Protein AF-S4P254-F1 (afdb_monomer)

Mean predicted aligned error: 5.11 Å

Organism: NCBI:txid116150

Radius of gyration: 13.99 Å; Cα contacts (8 Å, |Δi|>4): 183; chains: 1; bounding box: 32×27×38 Å

Secondary structure (DSSP, 8-state):
-EEEE-TTTHHHHHHHHHHH-TTS-GGGEEEE-SGGGHHHHH-TT--EEEEEHHHHHHTHHHHHHT--SEEEETTGGG---TTSHHHHHHHHHHTT-SEEEE--S----SSGGGG--

Solvent-accessible surface area (backbone atoms only — not comparable to full-atom values): 6655 Å² total; per-residue (Å²): 59,37,38,35,27,54,79,82,47,49,63,57,52,54,51,48,46,53,70,77,37,71,90,51,57,72,87,24,52,44,70,52,83,52,80,80,39,48,63,57,66,67,35,84,73,44,53,36,39,37,33,23,57,77,52,41,48,78,40,36,68,64,57,44,74,64,57,39,55,33,38,38,32,44,55,42,71,74,49,72,40,63,84,39,64,47,39,46,37,50,53,64,42,48,74,64,24,82,39,77,44,79,37,56,97,63,85,80,62,100,47,79,69,60,81,78,85

Foldseek 3Di:
DEEEEAPVCQVVVLVCCVVVPVVQPSQLAAEDDDPVCLVSLQDPSNQYYYYYLVVLLVCLVSLQVSQEQEYEYAQLLVCQDCPDSSNVSVVSSVVSYVYYHYHHPDPDDPDPVSNVD

Structure (mmCIF, N/CA/C/O backbone):
data_AF-S4P254-F1
#
_entry.id   AF-S4P254-F1
#
loop_
_atom_site.group_PDB
_atom_site.id
_atom_site.type_symbol
_atom_site.label_atom_id
_atom_site.label_alt_id
_atom_site.label_comp_id
_atom_site.label_asym_id
_atom_site.label_entity_id
_atom_site.label_seq_id
_atom_site.pdbx_PDB_ins_code
_atom_site.Cartn_x
_atom_site.Cartn_y
_atom_site.Cartn_z
_atom_site.occupancy
_atom_site.B_iso_or_equiv
_atom_site.auth_seq_id
_atom_site.auth_comp_id
_atom_site.auth_asym_id
_atom_site.auth_atom_id
_atom_site.pdbx_PDB_model_num
ATOM 1 N N . MET A 1 1 ? -7.175 0.400 4.273 1.00 96.88 1 MET A N 1
ATOM 2 C CA . MET A 1 1 ? -6.537 0.402 2.943 1.00 96.88 1 MET A CA 1
ATOM 3 C C . MET A 1 1 ? -5.109 0.898 3.083 1.00 96.88 1 MET A C 1
ATOM 5 O O . MET A 1 1 ? -4.889 1.840 3.837 1.00 96.88 1 MET A O 1
ATOM 9 N N . LEU A 1 2 ? -4.163 0.259 2.398 1.00 98.25 2 LEU A N 1
ATOM 10 C CA . LEU A 1 2 ? -2.767 0.689 2.321 1.00 98.25 2 LEU A CA 1
ATOM 11 C C . LEU A 1 2 ? -2.459 1.130 0.889 1.00 98.25 2 LEU A C 1
ATOM 13 O O . LEU A 1 2 ? -2.748 0.388 -0.044 1.00 98.25 2 LEU A O 1
ATOM 17 N N . ILE A 1 3 ? -1.883 2.318 0.733 1.00 98.12 3 ILE A N 1
ATOM 18 C CA . ILE A 1 3 ? -1.435 2.875 -0.543 1.00 98.12 3 ILE A CA 1
ATOM 19 C C . ILE A 1 3 ? 0.079 3.047 -0.468 1.00 98.12 3 ILE A C 1
ATOM 21 O O . ILE A 1 3 ? 0.592 3.762 0.395 1.00 98.12 3 ILE A O 1
ATOM 25 N N . VAL A 1 4 ? 0.787 2.386 -1.373 1.00 97.19 4 VAL A N 1
ATOM 26 C CA . VAL A 1 4 ? 2.240 2.450 -1.511 1.00 97.19 4 VAL A CA 1
ATOM 27 C C . VAL A 1 4 ? 2.540 3.221 -2.779 1.00 97.19 4 VAL A C 1
ATOM 29 O O . VAL A 1 4 ? 2.059 2.854 -3.842 1.00 97.19 4 VAL A O 1
ATOM 32 N N . THR A 1 5 ? 3.305 4.299 -2.666 1.00 95.56 5 THR A N 1
ATOM 33 C CA . THR A 1 5 ? 3.541 5.226 -3.777 1.00 95.56 5 THR A CA 1
ATOM 34 C C . THR A 1 5 ? 4.972 5.767 -3.767 1.00 95.56 5 THR A C 1
ATOM 36 O O . THR A 1 5 ? 5.740 5.554 -2.823 1.00 95.56 5 THR A O 1
ATOM 39 N N . THR A 1 6 ? 5.382 6.490 -4.807 1.00 93.06 6 THR A N 1
ATOM 40 C CA . THR A 1 6 ? 6.627 7.270 -4.768 1.00 93.06 6 THR A CA 1
ATOM 41 C C . THR A 1 6 ? 6.537 8.386 -3.718 1.00 93.06 6 THR A C 1
ATOM 43 O O . THR A 1 6 ? 5.456 8.861 -3.362 1.00 93.06 6 THR A O 1
ATOM 46 N N . SER A 1 7 ? 7.683 8.818 -3.182 1.00 91.94 7 SER A N 1
ATOM 47 C CA . SER A 1 7 ? 7.716 9.829 -2.114 1.00 91.94 7 SER A CA 1
ATOM 48 C C . SER A 1 7 ? 7.079 11.164 -2.515 1.00 91.94 7 SER A C 1
ATOM 50 O O . SER A 1 7 ? 6.518 11.824 -1.639 1.00 91.94 7 SER A O 1
ATOM 52 N N . SER A 1 8 ? 7.159 11.533 -3.799 1.00 92.00 8 SER A N 1
ATOM 53 C CA . SER A 1 8 ? 6.594 12.757 -4.383 1.00 92.00 8 SER A CA 1
ATOM 54 C C . SER A 1 8 ? 5.073 12.712 -4.528 1.00 92.00 8 SER A C 1
ATOM 56 O O . SER A 1 8 ? 4.427 13.746 -4.428 1.00 92.00 8 SER A O 1
ATOM 58 N N . MET A 1 9 ? 4.487 11.526 -4.701 1.00 93.88 9 MET A N 1
ATOM 59 C CA . MET A 1 9 ? 3.052 11.370 -4.968 1.00 93.88 9 MET A CA 1
ATOM 60 C C . MET A 1 9 ? 2.190 11.224 -3.706 1.00 93.88 9 MET A C 1
ATOM 62 O O . MET A 1 9 ? 0.964 11.178 -3.790 1.00 93.88 9 MET A O 1
ATOM 66 N N . ARG A 1 10 ? 2.799 11.171 -2.513 1.00 94.56 10 ARG A N 1
ATOM 67 C CA . ARG A 1 10 ? 2.072 10.983 -1.242 1.00 94.56 10 ARG A CA 1
ATOM 68 C C . ARG A 1 10 ? 1.039 12.079 -0.976 1.00 94.56 10 ARG A C 1
ATOM 70 O O . ARG A 1 10 ? -0.075 11.769 -0.565 1.00 94.56 10 ARG A O 1
ATOM 77 N N . GLU A 1 11 ? 1.401 13.337 -1.218 1.00 93.56 11 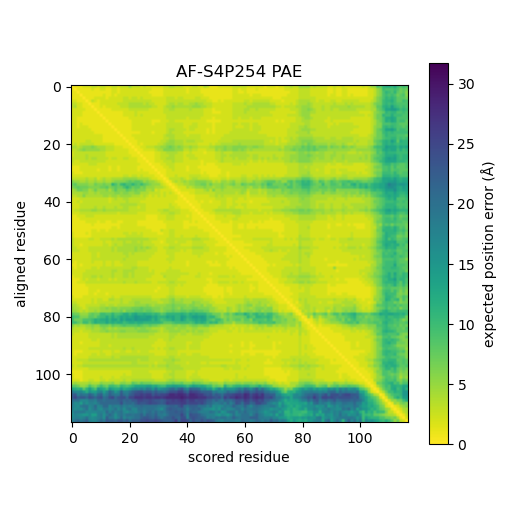GLU A N 1
ATOM 78 C CA . GLU A 1 11 ? 0.504 14.482 -1.008 1.00 93.56 11 GLU A CA 1
ATOM 79 C C . GLU A 1 11 ? -0.651 14.479 -2.009 1.00 93.56 11 GLU A C 1
ATOM 81 O O . GLU A 1 11 ? -1.801 14.704 -1.634 1.00 93.56 11 GLU A O 1
ATOM 86 N N . THR A 1 12 ? -0.374 14.129 -3.267 1.00 96.06 12 THR A N 1
ATOM 87 C CA . THR A 1 12 ? -1.407 13.975 -4.293 1.00 96.06 12 THR A CA 1
ATOM 88 C C . THR A 1 12 ? -2.401 12.883 -3.918 1.00 96.06 12 THR A C 1
ATOM 90 O O . THR A 1 12 ? -3.606 13.125 -3.958 1.00 96.06 12 THR A O 1
ATOM 93 N N . TRP A 1 13 ? -1.921 11.710 -3.487 1.00 96.31 13 TRP A N 1
ATOM 94 C CA . TRP A 1 13 ? -2.783 10.633 -2.995 1.00 96.31 13 TRP A CA 1
ATOM 95 C C . TRP A 1 13 ? -3.621 11.083 -1.799 1.00 96.31 13 TRP A C 1
ATOM 97 O O . TRP A 1 13 ? -4.823 10.832 -1.762 1.00 96.31 13 TRP A O 1
ATOM 107 N N . GLN A 1 14 ? -3.023 11.792 -0.842 1.00 95.44 14 GLN A N 1
ATOM 108 C CA . GLN A 1 14 ? -3.749 12.293 0.322 1.00 95.44 14 GLN A CA 1
ATOM 109 C C . GLN A 1 14 ? -4.856 13.278 -0.074 1.00 95.44 14 GLN A C 1
ATOM 111 O O . GLN A 1 14 ? -5.976 13.166 0.425 1.00 95.44 14 GLN A O 1
ATOM 116 N N . SER A 1 15 ? -4.560 14.207 -0.986 1.00 95.94 15 SER A N 1
ATOM 117 C CA . SER A 1 15 ? -5.535 15.159 -1.522 1.00 95.94 15 SER A CA 1
ATOM 118 C C . SER A 1 15 ? -6.676 14.440 -2.247 1.00 95.94 15 SER A C 1
ATOM 120 O O . SER A 1 15 ? -7.845 14.648 -1.926 1.00 95.94 15 SER A O 1
ATOM 122 N N . LYS A 1 16 ? -6.350 13.497 -3.140 1.00 96.44 16 LYS A N 1
ATOM 123 C CA . LYS A 1 16 ? -7.347 12.749 -3.913 1.00 96.44 16 LYS A CA 1
ATOM 124 C C . LYS A 1 16 ? -8.212 11.826 -3.071 1.00 96.44 16 LYS A C 1
ATOM 126 O O . LYS A 1 16 ? -9.398 11.715 -3.349 1.00 96.44 16 LYS A O 1
ATOM 131 N N . ILE A 1 17 ? -7.680 11.217 -2.014 1.00 96.19 17 ILE A N 1
ATOM 132 C CA . ILE A 1 17 ? -8.504 10.443 -1.077 1.00 96.19 17 ILE A CA 1
ATOM 133 C C . ILE A 1 17 ? -9.511 11.348 -0.362 1.00 96.19 17 ILE A C 1
ATOM 135 O O . ILE A 1 17 ? -10.668 10.965 -0.229 1.00 96.19 17 ILE A O 1
ATOM 139 N N . ARG A 1 18 ? -9.109 12.554 0.053 1.00 94.06 18 ARG A N 1
ATOM 140 C CA . ARG A 1 18 ? -10.023 13.512 0.698 1.00 94.06 18 ARG A CA 1
ATOM 141 C C . ARG A 1 18 ? -11.096 14.033 -0.257 1.00 94.06 18 ARG A C 1
ATOM 143 O O . ARG A 1 18 ? -12.233 14.212 0.157 1.00 94.06 18 ARG A O 1
ATOM 150 N N . GLU A 1 19 ? -10.730 14.265 -1.514 1.00 96.00 19 GLU A N 1
ATOM 151 C CA . GLU A 1 19 ? -11.640 14.731 -2.566 1.00 96.00 19 GLU A CA 1
ATOM 152 C C . GLU A 1 19 ? -12.641 13.643 -2.983 1.00 96.00 19 GLU A C 1
ATOM 154 O O . GLU A 1 19 ? -13.841 13.892 -3.051 1.00 96.00 19 GLU A O 1
ATOM 159 N N . LEU A 1 20 ? -12.153 12.429 -3.254 1.00 96.00 20 LEU A N 1
ATOM 160 C CA . LEU A 1 20 ? -12.937 11.364 -3.885 1.00 96.00 20 LEU A CA 1
ATOM 161 C C . LEU A 1 20 ? -13.653 10.451 -2.882 1.00 96.00 20 LEU A C 1
ATOM 163 O O . LEU A 1 20 ? -14.610 9.777 -3.256 1.00 96.00 20 LEU A O 1
ATOM 167 N N . LEU A 1 21 ? -13.206 10.404 -1.622 1.00 94.62 21 LEU A N 1
ATOM 168 C CA . LEU A 1 21 ? -13.793 9.573 -0.565 1.00 94.62 21 LEU A CA 1
ATOM 169 C C . LEU A 1 21 ? -14.222 10.430 0.641 1.00 94.62 21 LEU A C 1
ATOM 171 O O . LEU A 1 21 ? -13.698 10.247 1.742 1.00 94.62 21 LEU A O 1
ATOM 175 N N . PRO A 1 22 ? -15.211 11.331 0.482 1.00 93.00 22 PRO A N 1
ATOM 176 C CA . PRO A 1 22 ? -15.653 12.230 1.554 1.00 93.00 22 PRO A CA 1
ATOM 177 C C . PRO A 1 22 ? -16.279 11.500 2.755 1.00 93.00 22 PRO A C 1
ATOM 179 O O . PRO A 1 22 ? -16.411 12.075 3.831 1.00 93.00 22 PRO A O 1
ATOM 182 N N . SER A 1 23 ? -16.650 10.225 2.599 1.00 95.00 23 SER A N 1
ATOM 183 C CA . SER A 1 23 ? -17.131 9.371 3.690 1.00 95.00 23 SER A CA 1
ATOM 184 C C . SER A 1 23 ? -16.036 8.959 4.681 1.00 95.00 23 SER A C 1
ATOM 186 O O . SER A 1 23 ? -16.352 8.459 5.760 1.00 95.00 23 SER A O 1
ATOM 188 N N . ILE A 1 24 ? -14.758 9.158 4.339 1.00 94.75 24 ILE A N 1
ATOM 189 C CA . ILE A 1 24 ? -13.616 8.892 5.215 1.00 94.75 24 ILE A CA 1
ATOM 190 C C . ILE A 1 24 ? -13.191 10.216 5.865 1.00 94.75 24 ILE A C 1
ATOM 192 O O . ILE A 1 24 ? -12.706 11.107 5.166 1.00 94.75 24 ILE A O 1
ATOM 196 N N . PRO A 1 25 ? -13.305 10.362 7.198 1.00 94.69 25 PRO A N 1
ATOM 197 C CA . PRO A 1 25 ? -12.822 11.550 7.890 1.00 94.69 25 PRO A CA 1
ATOM 198 C C . PRO A 1 25 ? -11.337 11.802 7.618 1.00 94.69 25 PRO A C 1
ATOM 200 O O . PRO A 1 25 ? -10.520 10.884 7.700 1.00 94.69 25 PRO A O 1
ATOM 203 N N . SER A 1 26 ? -10.954 13.059 7.384 1.00 92.44 26 SER A N 1
ATOM 204 C CA . SER A 1 26 ? -9.560 13.438 7.095 1.00 92.44 26 SER A CA 1
ATOM 205 C C . SER A 1 26 ? -8.556 12.989 8.163 1.00 92.44 26 SER A C 1
ATOM 207 O O . SER A 1 26 ? -7.394 12.759 7.833 1.00 92.44 26 SER A O 1
ATOM 209 N N . MET A 1 27 ? -8.994 12.847 9.421 1.00 93.12 27 MET A N 1
ATOM 210 C CA . MET A 1 27 ? -8.175 12.346 10.535 1.00 93.12 27 MET A CA 1
ATOM 211 C C . MET A 1 27 ? -7.866 10.840 10.436 1.00 93.12 27 MET A C 1
ATOM 213 O O . MET A 1 27 ? -6.872 10.378 10.988 1.00 93.12 27 MET A O 1
ATOM 217 N N . ASN A 1 28 ? -8.667 10.083 9.679 1.00 96.06 28 ASN A N 1
ATOM 218 C CA . ASN A 1 28 ? -8.498 8.643 9.470 1.00 96.06 28 ASN A CA 1
ATOM 219 C C . ASN A 1 28 ? -7.570 8.322 8.284 1.00 96.06 28 ASN A C 1
ATOM 221 O O . ASN A 1 28 ? -7.374 7.143 7.963 1.00 96.06 28 ASN A O 1
ATOM 225 N N . VAL A 1 29 ? -7.017 9.351 7.628 1.00 96.62 29 VAL A N 1
ATOM 226 C CA . VAL A 1 29 ? -6.068 9.250 6.513 1.00 96.62 29 VAL A CA 1
ATOM 227 C C . VAL A 1 29 ? -4.688 9.687 6.993 1.00 96.62 29 VAL A C 1
ATOM 229 O O . VAL A 1 29 ? -4.449 10.868 7.247 1.00 96.62 29 VAL A O 1
ATOM 232 N N . VAL A 1 30 ? -3.764 8.734 7.090 1.00 96.50 30 VAL A N 1
ATOM 233 C CA . VAL A 1 30 ? -2.425 8.947 7.652 1.00 96.50 30 VAL A CA 1
ATOM 234 C C . VAL A 1 30 ? -1.362 8.748 6.581 1.00 96.50 30 VAL A C 1
ATOM 236 O O . VAL A 1 30 ? -1.354 7.733 5.887 1.00 96.50 30 VAL A O 1
ATOM 239 N N . THR A 1 31 ? -0.418 9.683 6.494 1.00 96.25 31 THR A N 1
ATOM 240 C CA . THR A 1 31 ? 0.790 9.527 5.677 1.00 96.25 31 THR A CA 1
ATOM 241 C C . THR A 1 31 ? 1.950 9.126 6.583 1.00 96.25 31 THR A C 1
ATOM 243 O O . THR A 1 31 ? 2.387 9.914 7.416 1.00 96.25 31 THR A O 1
ATOM 246 N N . LEU A 1 32 ? 2.461 7.904 6.427 1.00 95.06 32 LEU A N 1
ATOM 247 C CA . LEU A 1 32 ? 3.593 7.403 7.205 1.00 95.06 32 LEU A CA 1
ATOM 248 C C . LEU A 1 32 ? 4.900 7.954 6.619 1.00 95.06 32 LEU A C 1
ATOM 250 O O . LEU A 1 32 ? 5.328 7.570 5.524 1.00 95.06 32 LEU A O 1
ATOM 254 N N . THR A 1 33 ? 5.532 8.873 7.348 1.00 90.38 33 THR A N 1
ATOM 255 C CA . THR A 1 33 ? 6.784 9.528 6.938 1.00 90.38 33 THR A CA 1
ATOM 256 C C . THR A 1 33 ? 7.928 9.254 7.903 1.00 90.38 33 THR A C 1
ATOM 258 O O . THR A 1 33 ? 9.061 9.047 7.468 1.00 90.38 33 THR A O 1
ATOM 261 N N . THR A 1 34 ? 7.627 9.206 9.199 1.00 86.94 34 THR A N 1
ATOM 262 C CA . THR A 1 34 ? 8.593 9.011 10.277 1.00 86.94 34 THR A CA 1
ATOM 263 C C . THR A 1 34 ? 8.071 8.002 11.290 1.00 86.94 34 THR A C 1
ATOM 265 O O . THR A 1 34 ? 6.878 7.709 11.353 1.00 86.94 34 THR A O 1
ATOM 268 N N . SER A 1 35 ? 8.953 7.520 12.164 1.00 81.62 35 SER A N 1
ATOM 269 C CA . SER A 1 35 ? 8.563 6.607 13.240 1.00 81.62 35 SER A CA 1
ATOM 270 C C . SER A 1 35 ? 7.571 7.226 14.234 1.00 81.62 35 SER A C 1
ATOM 272 O O . SER A 1 35 ? 6.865 6.479 14.910 1.00 81.62 35 SER A O 1
ATOM 274 N N . LYS A 1 36 ? 7.452 8.563 14.302 1.00 83.81 36 LYS A N 1
ATOM 275 C CA . LYS A 1 36 ? 6.447 9.247 15.137 1.00 83.81 36 LYS A CA 1
ATOM 276 C C . LYS A 1 36 ? 5.019 8.959 14.665 1.00 83.81 36 LYS A C 1
ATOM 278 O O . LYS A 1 36 ? 4.122 8.825 15.495 1.00 83.81 36 LYS A O 1
ATOM 283 N N . ASP A 1 37 ? 4.837 8.757 13.361 1.00 88.56 37 ASP A N 1
ATOM 284 C CA . ASP A 1 37 ? 3.531 8.487 12.751 1.00 88.56 37 ASP A CA 1
ATOM 285 C C . ASP A 1 37 ? 3.062 7.044 13.014 1.00 88.56 37 ASP A C 1
ATOM 287 O O . ASP A 1 37 ? 1.903 6.709 12.775 1.00 88.56 37 ASP A O 1
ATOM 291 N N . SER A 1 38 ? 3.930 6.179 13.558 1.00 89.19 38 SER A N 1
ATOM 292 C CA . SER A 1 38 ? 3.611 4.770 13.837 1.00 89.19 38 SER A CA 1
ATOM 293 C C . SER A 1 38 ? 2.406 4.605 14.758 1.00 89.19 38 SER A C 1
ATOM 295 O O . SER A 1 38 ? 1.610 3.686 14.576 1.00 89.19 38 SER A O 1
ATOM 297 N N . LYS A 1 39 ? 2.249 5.511 15.734 1.00 91.50 39 LYS A N 1
ATOM 298 C CA . LYS A 1 39 ? 1.100 5.502 16.651 1.00 91.50 39 LYS A CA 1
ATOM 299 C C . LYS A 1 39 ? -0.206 5.795 15.918 1.00 91.50 39 LYS A C 1
ATOM 301 O O . LYS A 1 39 ? -1.203 5.145 16.200 1.00 91.50 39 LYS A O 1
ATOM 306 N N . LEU A 1 40 ? -0.170 6.719 14.957 1.00 93.69 40 LEU A N 1
ATOM 307 C CA . LEU A 1 40 ? -1.323 7.046 14.122 1.00 93.69 40 LEU A CA 1
ATOM 308 C C . LEU A 1 40 ? -1.688 5.847 13.248 1.00 93.69 40 LEU A C 1
ATOM 310 O O . LEU A 1 40 ? -2.833 5.437 13.222 1.00 93.69 40 LEU A O 1
ATOM 314 N N . VAL A 1 41 ? -0.710 5.196 12.613 1.00 93.88 41 VAL A N 1
ATOM 315 C CA . VAL A 1 41 ? -0.956 3.989 11.801 1.00 93.88 41 VAL A CA 1
ATOM 316 C C . VAL A 1 41 ? -1.581 2.847 12.618 1.00 93.88 41 VAL A C 1
ATOM 318 O O . VAL A 1 41 ? -2.444 2.125 12.110 1.00 93.88 41 VAL A O 1
ATOM 321 N N . ALA A 1 42 ? -1.151 2.677 13.871 1.00 92.56 42 ALA A N 1
ATOM 322 C CA . ALA A 1 42 ? -1.662 1.646 14.772 1.00 92.56 42 ALA A CA 1
ATOM 323 C C . ALA A 1 42 ? -3.076 1.941 15.306 1.00 92.56 42 ALA A C 1
ATOM 325 O O . ALA A 1 42 ? -3.756 1.012 15.753 1.00 92.56 42 ALA A O 1
ATOM 326 N N . ASP A 1 43 ? -3.539 3.193 15.245 1.00 94.44 43 ASP A N 1
ATOM 327 C CA . ASP A 1 43 ? -4.873 3.575 15.702 1.00 94.44 43 ASP A CA 1
ATOM 328 C C . ASP A 1 43 ? -5.943 2.806 14.920 1.00 94.44 43 ASP A C 1
ATOM 330 O O . ASP A 1 43 ? -5.915 2.731 13.690 1.00 94.44 43 ASP A O 1
ATOM 334 N N . LYS A 1 44 ? -6.914 2.216 15.623 1.00 91.75 44 LYS A N 1
ATOM 335 C CA . LYS A 1 44 ? -8.025 1.478 15.009 1.00 91.75 44 LYS A CA 1
ATOM 336 C C . LYS A 1 44 ? -8.884 2.359 14.101 1.00 91.75 44 LYS A C 1
ATOM 338 O O . LYS A 1 44 ? -9.402 1.836 13.117 1.00 91.75 44 LYS A O 1
ATOM 343 N N . GLN A 1 45 ? -8.993 3.655 14.388 1.00 95.25 45 GLN A N 1
ATOM 344 C CA . GLN A 1 45 ? -9.747 4.616 13.585 1.00 95.25 45 GLN A CA 1
ATOM 345 C C . GLN A 1 45 ? -9.073 4.917 12.243 1.00 95.25 45 GLN A C 1
ATOM 347 O O . GLN A 1 45 ? -9.754 5.298 11.296 1.00 95.25 45 GLN A O 1
ATOM 352 N N . THR A 1 46 ? -7.764 4.688 12.099 1.00 96.56 46 THR A N 1
ATOM 353 C CA . TH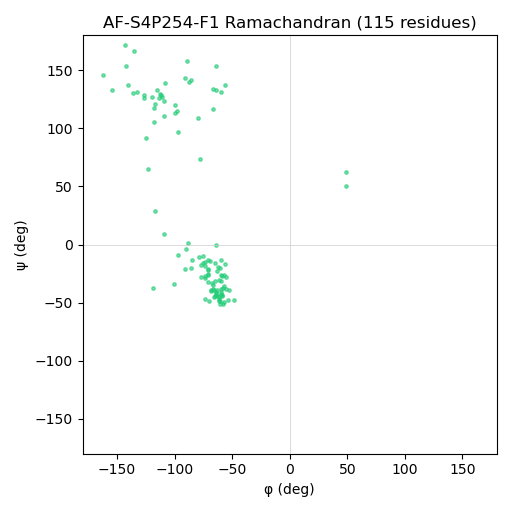R A 1 46 ? -7.084 4.883 10.815 1.00 96.56 46 THR A CA 1
ATOM 354 C C . THR A 1 46 ? -7.566 3.874 9.780 1.00 96.56 46 THR A C 1
ATOM 356 O O . THR A 1 46 ? -7.360 2.660 9.911 1.00 96.56 46 THR A O 1
ATOM 359 N N . GLN A 1 47 ? -8.182 4.408 8.726 1.00 96.56 47 GLN A N 1
ATOM 360 C CA . GLN A 1 47 ? -8.792 3.658 7.630 1.00 96.56 47 GLN A CA 1
ATOM 361 C C . GLN A 1 47 ? -7.888 3.618 6.397 1.00 96.56 47 GLN A C 1
ATOM 363 O O . GLN A 1 47 ? -7.867 2.603 5.693 1.00 96.56 47 GLN A O 1
ATOM 368 N N . VAL A 1 48 ? -7.124 4.684 6.138 1.00 97.81 48 VAL A N 1
ATOM 369 C CA . VAL A 1 48 ? -6.226 4.792 4.982 1.00 97.81 48 VAL A CA 1
ATOM 370 C C . VAL A 1 48 ? -4.823 5.148 5.450 1.00 97.81 48 VAL A C 1
ATOM 372 O O . VAL A 1 48 ? -4.633 6.107 6.192 1.00 97.81 48 VAL A O 1
ATOM 375 N N . VAL A 1 49 ? -3.841 4.377 4.991 1.00 97.94 49 VAL A N 1
ATOM 376 C CA . VAL A 1 49 ? -2.420 4.645 5.221 1.00 97.94 49 VAL A CA 1
ATOM 377 C C . VAL A 1 49 ? -1.739 4.835 3.875 1.00 97.94 49 VAL A C 1
ATOM 379 O O . VAL A 1 49 ? -1.864 3.980 3.001 1.00 97.94 49 VAL A O 1
ATOM 382 N N . ILE A 1 50 ? -1.024 5.944 3.719 1.00 97.75 50 ILE A N 1
ATOM 383 C CA . ILE A 1 50 ? -0.225 6.275 2.538 1.00 97.75 50 ILE A CA 1
ATOM 384 C C . ILE A 1 50 ? 1.245 6.217 2.943 1.00 97.75 50 ILE A C 1
ATOM 386 O O . ILE A 1 50 ? 1.658 6.844 3.919 1.00 97.75 50 ILE A O 1
ATOM 390 N N . VAL A 1 51 ? 2.054 5.462 2.213 1.00 96.94 51 VAL A N 1
ATOM 391 C CA . VAL A 1 51 ? 3.462 5.234 2.550 1.00 96.94 51 VAL A CA 1
ATOM 392 C C . VAL A 1 51 ? 4.310 5.191 1.284 1.00 96.94 51 VAL A C 1
ATOM 394 O O . VAL A 1 51 ? 3.816 4.868 0.206 1.00 96.94 51 VAL A O 1
ATOM 397 N N . SER A 1 52 ? 5.598 5.523 1.396 1.00 95.19 52 SER A N 1
ATOM 398 C CA . SER A 1 52 ? 6.520 5.323 0.279 1.00 95.19 52 SER A CA 1
ATOM 399 C C . SER A 1 52 ? 7.176 3.946 0.296 1.00 95.19 52 SER A C 1
ATOM 401 O O . SER A 1 52 ? 7.311 3.316 1.350 1.00 95.19 52 SER A O 1
ATOM 403 N N . TYR A 1 53 ? 7.657 3.492 -0.862 1.00 93.38 53 TYR A N 1
ATOM 404 C CA . TYR A 1 53 ? 8.409 2.236 -0.996 1.00 93.38 53 TYR A CA 1
ATOM 405 C C . TYR A 1 53 ? 9.534 2.095 0.044 1.00 93.38 53 TYR A C 1
ATOM 407 O O . TYR A 1 53 ? 9.626 1.083 0.740 1.00 93.38 53 TYR A O 1
ATOM 415 N N . LYS A 1 54 ? 10.351 3.144 0.223 1.00 89.94 54 LYS A N 1
ATOM 416 C CA . LYS A 1 54 ? 11.462 3.152 1.190 1.00 89.94 54 LYS A CA 1
ATOM 417 C C . LYS A 1 54 ? 10.979 2.960 2.630 1.00 89.94 54 LYS A C 1
ATOM 419 O O . LYS A 1 54 ? 11.575 2.193 3.382 1.00 89.94 54 LYS A O 1
ATOM 424 N N . ILE A 1 55 ? 9.917 3.667 3.020 1.00 92.19 55 ILE A N 1
ATOM 425 C CA . ILE A 1 55 ? 9.384 3.607 4.387 1.00 92.19 55 ILE A CA 1
ATOM 426 C C . ILE A 1 55 ? 8.712 2.258 4.659 1.00 92.19 55 ILE A C 1
ATOM 428 O O . ILE A 1 55 ? 8.805 1.755 5.780 1.00 92.19 55 ILE A O 1
ATOM 432 N N . THR A 1 56 ? 8.110 1.651 3.633 1.00 93.00 56 THR A N 1
ATOM 433 C CA . THR A 1 56 ? 7.448 0.344 3.732 1.00 93.00 56 THR A CA 1
ATOM 434 C C . THR A 1 56 ? 8.403 -0.731 4.229 1.00 93.00 56 THR A C 1
ATOM 436 O O . THR A 1 56 ? 8.090 -1.395 5.211 1.00 93.00 56 THR A O 1
ATOM 439 N N . SER A 1 57 ? 9.599 -0.837 3.638 1.00 90.62 57 SER A N 1
ATOM 440 C CA . SER A 1 57 ? 10.608 -1.817 4.067 1.00 90.62 57 SER A CA 1
ATOM 441 C C . SER A 1 57 ? 10.992 -1.660 5.542 1.00 90.62 57 SER A C 1
ATOM 443 O O . SER A 1 57 ? 11.187 -2.656 6.233 1.00 90.62 57 SER A O 1
ATOM 445 N N . MET A 1 58 ? 11.065 -0.419 6.037 1.00 92.19 58 MET A N 1
ATOM 446 C CA . MET A 1 58 ? 11.449 -0.121 7.424 1.00 92.19 58 MET A CA 1
ATOM 447 C C . MET A 1 58 ? 10.330 -0.388 8.439 1.00 92.19 58 MET A C 1
ATOM 449 O O . MET A 1 58 ? 10.622 -0.679 9.592 1.00 92.19 58 MET A O 1
ATOM 453 N N . HIS A 1 59 ? 9.062 -0.293 8.029 1.00 94.38 59 HIS A N 1
ATOM 454 C CA . HIS A 1 59 ? 7.896 -0.431 8.914 1.00 94.38 59 HIS A CA 1
ATOM 455 C C . HIS A 1 59 ? 7.025 -1.637 8.538 1.00 94.38 59 HIS A C 1
ATOM 457 O O . HIS A 1 59 ? 5.817 -1.638 8.773 1.00 94.38 59 HIS A O 1
ATOM 463 N N . THR A 1 60 ? 7.634 -2.672 7.954 1.00 94.62 60 THR A N 1
ATOM 464 C CA . 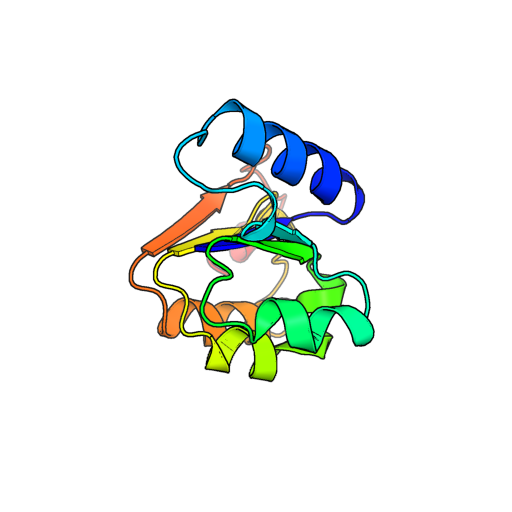THR A 1 60 ? 6.933 -3.862 7.449 1.00 94.62 60 THR A CA 1
ATOM 465 C C . THR A 1 60 ? 6.056 -4.505 8.525 1.00 94.62 60 THR A C 1
ATOM 467 O O . THR A 1 60 ? 4.880 -4.764 8.279 1.00 94.62 60 THR A O 1
ATOM 470 N N . ASP A 1 61 ? 6.583 -4.710 9.733 1.00 94.62 61 ASP A N 1
ATOM 471 C CA . ASP A 1 61 ? 5.841 -5.386 10.806 1.00 94.62 61 ASP A CA 1
ATOM 472 C C . ASP A 1 61 ? 4.663 -4.559 11.324 1.00 94.62 61 ASP A C 1
ATOM 474 O O . ASP A 1 61 ? 3.569 -5.094 11.521 1.00 94.62 61 ASP A O 1
ATOM 478 N N . LEU A 1 62 ? 4.846 -3.241 11.450 1.00 95.19 62 LEU A N 1
ATOM 479 C CA . LEU A 1 62 ? 3.766 -2.312 11.779 1.00 95.19 62 LEU A CA 1
ATOM 480 C C . LEU A 1 62 ? 2.647 -2.405 10.733 1.00 95.19 62 LEU A C 1
ATOM 482 O O . LEU A 1 62 ? 1.486 -2.618 11.082 1.00 95.19 62 LEU A O 1
ATOM 486 N N . LEU A 1 63 ? 2.998 -2.301 9.450 1.00 95.94 63 LEU A N 1
ATOM 487 C CA . LEU A 1 63 ? 2.030 -2.355 8.355 1.00 95.94 63 LEU A CA 1
ATOM 488 C C . LEU A 1 63 ? 1.311 -3.713 8.290 1.00 95.94 63 LEU A C 1
ATOM 490 O O . LEU A 1 63 ? 0.097 -3.749 8.095 1.00 95.94 63 LEU A O 1
ATOM 494 N N . LYS A 1 64 ? 2.011 -4.827 8.527 1.00 95.38 64 LYS A N 1
ATOM 495 C CA . LYS A 1 64 ? 1.397 -6.165 8.596 1.00 95.38 64 LYS A CA 1
ATOM 496 C C . LYS A 1 64 ? 0.422 -6.295 9.761 1.00 95.38 64 LYS A C 1
ATOM 498 O O . LYS A 1 64 ? -0.679 -6.812 9.588 1.00 95.38 64 LYS A O 1
ATOM 503 N N . SER A 1 65 ? 0.788 -5.798 10.944 1.00 94.56 65 SER A N 1
ATOM 504 C CA . SER A 1 65 ? -0.060 -5.903 12.142 1.00 94.56 65 SER A CA 1
ATOM 505 C C . SER A 1 65 ? -1.435 -5.245 11.970 1.00 94.56 65 SER A C 1
ATOM 507 O O . SER A 1 65 ? -2.415 -5.696 12.564 1.00 94.56 65 SER A O 1
ATOM 509 N N . LYS A 1 66 ? -1.527 -4.233 11.097 1.00 94.44 66 LYS A N 1
ATOM 510 C CA . LYS A 1 66 ? -2.758 -3.499 10.787 1.00 94.44 66 LYS A CA 1
ATOM 511 C C . LYS A 1 66 ? -3.748 -4.289 9.917 1.00 94.44 66 LYS A C 1
ATOM 513 O O . LYS A 1 66 ? -4.914 -3.906 9.865 1.00 94.44 66 LYS A O 1
ATOM 518 N N . LYS A 1 67 ? -3.320 -5.386 9.271 1.00 94.56 67 LYS A N 1
ATOM 519 C CA . LYS A 1 67 ? -4.162 -6.301 8.468 1.00 94.56 67 LYS A CA 1
ATOM 520 C C . LYS A 1 67 ? -5.064 -5.574 7.462 1.00 94.56 67 LYS A C 1
ATOM 522 O O . LYS A 1 67 ? -6.291 -5.619 7.535 1.00 94.56 67 LYS A O 1
ATOM 527 N N . PHE A 1 68 ? -4.455 -4.864 6.518 1.00 96.62 68 PHE A N 1
ATOM 528 C CA . PHE A 1 68 ? -5.203 -4.129 5.499 1.00 96.62 68 PHE A CA 1
ATOM 529 C C . PHE A 1 68 ? -6.001 -5.068 4.583 1.00 96.62 68 PHE A C 1
ATOM 531 O O . PHE A 1 68 ? -5.448 -6.016 4.042 1.00 96.62 68 PHE A O 1
ATOM 538 N N . GLY A 1 69 ? -7.279 -4.765 4.333 1.00 96.69 69 GLY A N 1
ATOM 539 C CA . GLY A 1 69 ? -8.089 -5.530 3.371 1.00 96.69 69 GLY A CA 1
ATOM 540 C C . GLY A 1 69 ? -7.740 -5.263 1.899 1.00 96.69 69 GLY A C 1
ATOM 541 O O . GLY A 1 69 ? -7.918 -6.138 1.055 1.00 96.69 69 GLY A O 1
ATOM 542 N N . VAL A 1 70 ? -7.221 -4.069 1.594 1.00 97.75 70 VAL A N 1
ATOM 543 C CA . VAL A 1 70 ? -6.838 -3.640 0.239 1.00 97.75 70 VAL A CA 1
ATOM 544 C C . VAL A 1 70 ? -5.452 -3.007 0.276 1.00 97.75 70 VAL A C 1
ATOM 546 O O . VAL A 1 70 ? -5.217 -2.113 1.102 1.00 97.75 70 VAL A O 1
ATOM 549 N N . LEU A 1 71 ? -4.586 -3.450 -0.635 1.00 98.19 71 LEU A N 1
ATOM 550 C CA . LEU A 1 71 ? -3.274 -2.882 -0.930 1.00 98.19 71 LEU A CA 1
ATOM 551 C C . LEU A 1 71 ? -3.272 -2.301 -2.349 1.00 98.19 71 LEU A C 1
ATOM 553 O O . LEU A 1 71 ? -3.593 -3.004 -3.303 1.00 98.19 71 LEU A O 1
ATOM 557 N N . ILE A 1 72 ? -2.891 -1.035 -2.480 1.00 97.94 72 ILE A N 1
ATOM 558 C CA . ILE A 1 72 ? -2.663 -0.356 -3.756 1.00 97.94 72 ILE A CA 1
ATOM 559 C C . ILE A 1 72 ? -1.168 -0.067 -3.864 1.00 97.94 72 ILE A C 1
ATOM 561 O O . ILE A 1 72 ? -0.586 0.495 -2.936 1.00 97.94 72 ILE A O 1
ATOM 565 N N . ILE A 1 73 ? -0.558 -0.452 -4.979 1.00 96.44 73 ILE A N 1
ATOM 566 C CA . ILE A 1 73 ? 0.846 -0.190 -5.291 1.00 96.44 73 ILE A CA 1
ATOM 567 C C . ILE A 1 73 ? 0.889 0.683 -6.542 1.00 96.44 73 ILE A C 1
ATOM 569 O O . ILE A 1 73 ? 0.624 0.208 -7.643 1.00 96.44 73 ILE A O 1
ATOM 573 N N . ASP A 1 74 ? 1.195 1.958 -6.343 1.00 95.00 74 ASP A N 1
ATOM 574 C CA . ASP A 1 74 ? 1.351 2.961 -7.389 1.00 95.00 74 ASP A CA 1
ATOM 575 C C . ASP A 1 74 ? 2.771 2.958 -7.955 1.00 95.00 74 ASP A C 1
ATOM 577 O O . ASP A 1 74 ? 3.741 2.781 -7.214 1.00 95.00 74 ASP A O 1
ATOM 581 N N . GLU A 1 75 ? 2.895 3.140 -9.266 1.00 89.88 75 GLU A N 1
ATOM 582 C CA . GLU A 1 75 ? 4.138 2.948 -10.020 1.00 89.88 75 GLU A CA 1
ATOM 583 C C . GLU A 1 75 ? 4.823 1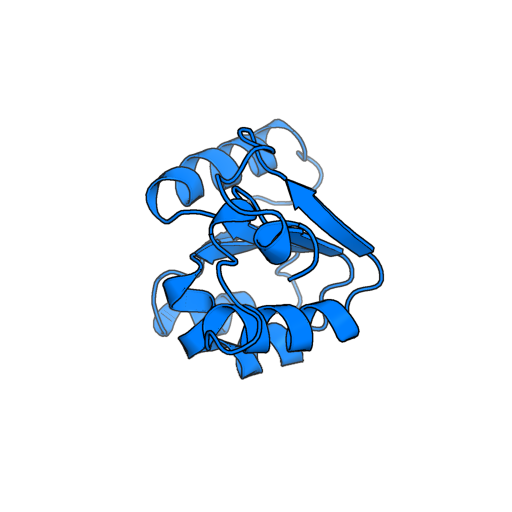.608 -9.706 1.00 89.88 75 GLU A C 1
ATOM 585 O O . GLU A 1 75 ? 6.008 1.528 -9.384 1.00 89.88 75 GLU A O 1
ATOM 590 N N . SER A 1 76 ? 4.049 0.523 -9.784 1.00 88.75 76 SER A N 1
ATOM 591 C CA . SER A 1 76 ? 4.473 -0.847 -9.455 1.00 88.75 76 SER A CA 1
ATOM 592 C C . SER A 1 76 ? 5.695 -1.342 -10.236 1.00 88.75 76 SER A C 1
ATOM 594 O O . SER A 1 76 ? 6.374 -2.252 -9.767 1.00 88.75 76 SER A O 1
ATOM 596 N N . HIS A 1 77 ? 6.068 -0.692 -11.342 1.00 84.38 77 HIS A N 1
ATOM 597 C CA . HIS A 1 77 ? 7.340 -0.921 -12.033 1.00 84.38 77 HIS A CA 1
ATOM 598 C C . HIS A 1 77 ? 8.585 -0.646 -11.155 1.00 84.38 77 HIS A C 1
ATOM 600 O O . HIS A 1 77 ? 9.697 -1.050 -11.492 1.00 84.38 77 HIS A O 1
ATOM 606 N N . TYR A 1 78 ? 8.435 0.010 -9.997 1.00 82.25 78 TYR A N 1
ATOM 607 C CA . TYR A 1 78 ? 9.490 0.107 -8.982 1.00 82.25 78 TYR A CA 1
ATOM 608 C C . TYR A 1 78 ? 9.794 -1.234 -8.283 1.00 82.25 78 TYR A C 1
ATOM 610 O O . TYR A 1 78 ? 10.842 -1.362 -7.638 1.00 82.25 78 TYR A O 1
ATOM 618 N N . LEU A 1 79 ? 8.933 -2.248 -8.423 1.00 82.56 79 LEU A N 1
ATOM 619 C CA . LEU A 1 79 ? 9.158 -3.616 -7.949 1.00 82.56 79 LEU A CA 1
ATOM 620 C C . LEU A 1 79 ? 10.101 -4.369 -8.898 1.00 82.56 79 LEU A C 1
ATOM 622 O O . LEU A 1 79 ? 9.705 -5.244 -9.653 1.00 82.56 79 LEU A O 1
ATOM 626 N N . LYS A 1 80 ? 11.389 -4.024 -8.857 1.00 71.31 80 LYS A N 1
ATOM 627 C CA . LYS A 1 80 ? 12.374 -4.490 -9.852 1.00 71.31 80 LYS A CA 1
ATOM 628 C C . LYS A 1 80 ? 12.758 -5.972 -9.766 1.00 71.31 80 LYS A C 1
ATOM 630 O O . LYS A 1 80 ? 13.298 -6.522 -10.717 1.00 71.31 80 LYS A O 1
ATOM 635 N N . SER A 1 81 ? 12.638 -6.594 -8.591 1.00 74.19 81 SER A N 1
ATOM 636 C CA . SER A 1 81 ? 13.084 -7.980 -8.375 1.00 74.19 81 SER A CA 1
ATOM 637 C C . SER A 1 81 ? 12.458 -8.596 -7.130 1.00 74.19 81 SER A C 1
ATOM 639 O O . SER A 1 81 ? 12.332 -7.921 -6.106 1.00 74.19 81 SER A O 1
ATOM 641 N N . HIS A 1 82 ? 12.186 -9.904 -7.169 1.00 74.38 82 HIS A N 1
ATOM 642 C CA . HIS A 1 82 ? 11.682 -10.678 -6.030 1.00 74.38 82 HIS A CA 1
ATOM 643 C C . HIS A 1 82 ? 12.616 -10.668 -4.811 1.00 74.38 82 HIS A C 1
ATOM 645 O O . HIS A 1 82 ? 12.165 -10.863 -3.688 1.00 74.38 82 HIS A O 1
ATOM 651 N N . LYS A 1 83 ? 13.926 -10.471 -5.021 1.00 76.12 83 LYS A N 1
ATOM 652 C CA . LYS A 1 83 ? 14.921 -10.454 -3.934 1.00 76.12 83 LYS A CA 1
ATOM 653 C C . LYS A 1 83 ? 15.043 -9.089 -3.260 1.00 76.12 83 LYS A C 1
ATOM 655 O O . LYS A 1 83 ? 15.682 -8.985 -2.215 1.00 76.12 83 LYS A O 1
ATOM 660 N N . ALA A 1 84 ? 14.481 -8.036 -3.854 1.00 85.56 84 ALA A N 1
ATOM 661 C CA . ALA A 1 84 ? 14.568 -6.708 -3.272 1.00 85.56 84 ALA A CA 1
ATOM 662 C C . ALA A 1 84 ? 13.773 -6.661 -1.961 1.00 85.56 84 ALA A C 1
ATOM 664 O O . ALA A 1 84 ? 12.624 -7.091 -1.904 1.00 85.56 84 ALA A O 1
ATOM 665 N N . GLN A 1 85 ? 14.372 -6.086 -0.915 1.00 87.38 85 GLN A N 1
ATOM 666 C CA . GLN A 1 85 ? 13.768 -6.009 0.421 1.00 87.38 85 GLN A CA 1
ATOM 667 C C . GLN A 1 85 ? 12.358 -5.400 0.396 1.00 87.38 85 GLN A C 1
ATOM 669 O O . GLN A 1 85 ? 11.467 -5.876 1.094 1.00 87.38 85 GLN A O 1
ATOM 674 N N . CYS A 1 86 ? 12.154 -4.375 -0.436 1.00 89.31 86 CYS A N 1
ATOM 675 C CA . CYS A 1 86 ? 10.854 -3.735 -0.603 1.00 89.31 86 CYS A CA 1
ATOM 676 C C . CYS A 1 86 ? 9.816 -4.684 -1.214 1.00 89.31 86 CYS A C 1
ATOM 678 O O . CYS A 1 86 ? 8.710 -4.791 -0.691 1.00 89.31 86 CYS A O 1
ATOM 680 N N . THR A 1 87 ? 10.191 -5.431 -2.256 1.00 90.62 87 THR A N 1
ATOM 681 C CA . THR A 1 87 ? 9.329 -6.442 -2.877 1.00 90.62 87 THR A CA 1
ATOM 682 C C . THR A 1 87 ? 8.960 -7.525 -1.872 1.00 90.62 87 THR A C 1
ATOM 684 O O . THR A 1 87 ? 7.781 -7.800 -1.685 1.00 90.62 87 THR A O 1
ATOM 687 N N . THR A 1 88 ? 9.930 -8.083 -1.141 1.00 91.88 88 THR A N 1
ATOM 688 C CA . THR A 1 88 ? 9.665 -9.100 -0.109 1.00 91.88 88 THR A CA 1
ATOM 689 C C . THR A 1 88 ? 8.730 -8.574 0.984 1.00 91.88 88 THR A C 1
ATOM 691 O O . THR A 1 88 ? 7.794 -9.270 1.388 1.00 91.88 88 THR A O 1
ATOM 694 N N . ALA A 1 89 ? 8.943 -7.336 1.443 1.00 93.19 89 ALA A N 1
ATOM 695 C CA . ALA A 1 89 ? 8.079 -6.683 2.422 1.00 93.19 89 ALA A CA 1
ATOM 696 C C . ALA A 1 89 ? 6.642 -6.545 1.898 1.00 93.19 89 ALA A C 1
ATOM 698 O O . ALA A 1 89 ? 5.700 -6.997 2.554 1.00 93.19 89 ALA A O 1
ATOM 699 N N . LEU A 1 90 ? 6.475 -6.001 0.692 1.00 94.56 90 LEU A N 1
ATOM 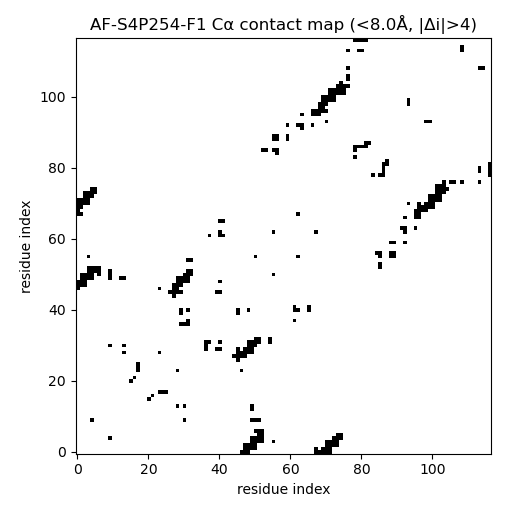700 C CA . LEU A 1 90 ? 5.173 -5.800 0.059 1.00 94.56 90 LEU A CA 1
ATOM 701 C C . LEU A 1 90 ? 4.457 -7.113 -0.236 1.00 94.56 90 LEU A C 1
ATOM 703 O O . LEU A 1 90 ? 3.278 -7.218 0.074 1.00 94.56 90 LEU A O 1
ATOM 707 N N . VAL A 1 91 ? 5.159 -8.137 -0.723 1.00 94.31 91 VAL A N 1
ATOM 708 C CA . VAL A 1 91 ? 4.604 -9.486 -0.920 1.00 94.31 91 VAL A CA 1
ATOM 709 C C . VAL A 1 91 ? 4.106 -10.063 0.405 1.00 94.31 91 VAL A C 1
ATOM 711 O O . VAL A 1 91 ? 3.032 -10.661 0.463 1.00 94.31 91 VAL A O 1
ATOM 714 N N . SER A 1 92 ? 4.847 -9.863 1.498 1.00 94.88 92 SER A N 1
ATOM 715 C CA . SER A 1 92 ? 4.432 -10.360 2.813 1.00 94.88 92 SER A CA 1
ATOM 716 C C . SER A 1 92 ? 3.177 -9.663 3.357 1.00 94.88 92 SER A C 1
ATOM 718 O O . SER A 1 92 ? 2.374 -10.313 4.025 1.00 94.88 92 SER A O 1
ATOM 720 N N . ILE A 1 93 ? 2.988 -8.376 3.044 1.00 96.19 93 ILE A N 1
ATOM 721 C CA . ILE A 1 93 ? 1.771 -7.616 3.365 1.00 96.19 93 ILE A CA 1
ATOM 722 C C . ILE A 1 93 ? 0.626 -8.051 2.442 1.00 96.19 93 ILE A C 1
ATOM 724 O O . ILE A 1 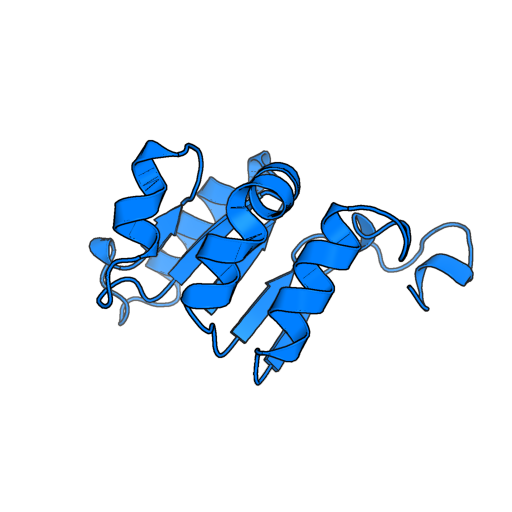93 ? -0.462 -8.364 2.916 1.00 96.19 93 ILE A O 1
ATOM 728 N N . ALA A 1 94 ? 0.891 -8.141 1.138 1.00 95.75 94 ALA A N 1
ATOM 729 C CA . ALA A 1 94 ? -0.063 -8.503 0.095 1.00 95.75 94 ALA A CA 1
ATOM 730 C C . ALA A 1 94 ? -0.746 -9.849 0.364 1.00 95.75 94 ALA A C 1
ATOM 732 O O . ALA A 1 94 ? -1.950 -9.970 0.170 1.00 95.75 94 ALA A O 1
ATOM 733 N N . ARG A 1 95 ? -0.008 -10.838 0.889 1.00 95.38 95 ARG A N 1
ATOM 734 C CA . ARG A 1 95 ? -0.548 -12.155 1.278 1.00 95.38 95 ARG A CA 1
ATOM 735 C C . ARG A 1 95 ? -1.639 -12.099 2.353 1.00 95.38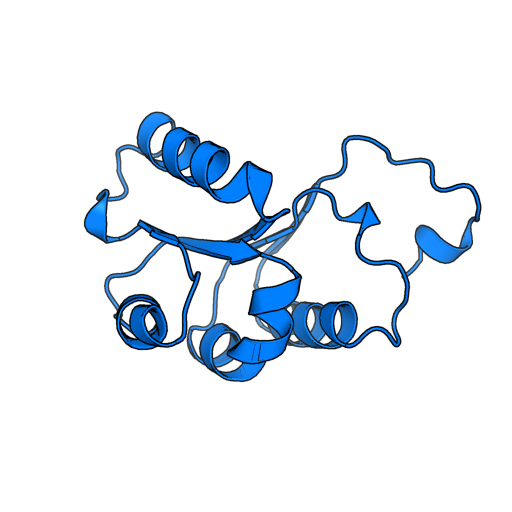 95 ARG A C 1
ATOM 737 O O . ARG A 1 95 ? -2.376 -13.065 2.502 1.00 95.38 95 ARG A O 1
ATOM 744 N N . GLN A 1 96 ? -1.722 -11.013 3.121 1.00 95.75 96 GLN A N 1
ATOM 745 C CA . GLN A 1 96 ? -2.756 -10.805 4.140 1.00 95.75 96 GLN A CA 1
ATOM 746 C C . GLN A 1 96 ? -3.920 -9.945 3.630 1.00 95.75 96 GLN A C 1
ATOM 748 O O . GLN A 1 96 ? -4.933 -9.821 4.317 1.00 95.75 96 GLN A O 1
ATOM 753 N N . CYS A 1 97 ? -3.782 -9.343 2.446 1.00 96.56 97 CYS A N 1
ATOM 754 C CA . CYS A 1 97 ? -4.801 -8.498 1.846 1.00 96.56 97 CYS A CA 1
ATOM 755 C C . CYS A 1 97 ? -5.781 -9.335 1.024 1.00 96.56 97 CYS A C 1
ATOM 757 O O . CYS A 1 97 ? -5.390 -10.218 0.267 1.00 96.56 97 CYS A O 1
ATOM 759 N N . SER A 1 98 ? -7.069 -9.007 1.112 1.00 97.12 98 SER A N 1
ATOM 760 C CA . SER A 1 98 ? -8.096 -9.625 0.266 1.00 97.12 98 SER A CA 1
ATOM 761 C C . SER A 1 98 ? -8.002 -9.164 -1.189 1.00 97.12 98 SER A C 1
ATOM 763 O O . SER A 1 98 ? -8.458 -9.866 -2.087 1.00 97.12 98 SER A O 1
ATOM 765 N N . ARG A 1 99 ? -7.463 -7.961 -1.430 1.00 97.31 99 ARG A N 1
ATO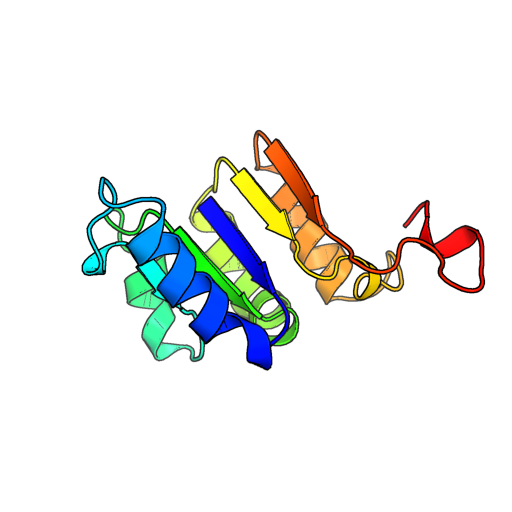M 766 C CA . ARG A 1 99 ? -7.293 -7.383 -2.768 1.00 97.31 99 ARG A CA 1
ATOM 767 C C . ARG A 1 99 ? -5.963 -6.649 -2.874 1.00 97.31 99 ARG A C 1
ATOM 769 O O . ARG A 1 99 ? -5.598 -5.891 -1.973 1.00 97.31 99 ARG A O 1
ATOM 776 N N . VAL A 1 100 ? -5.286 -6.839 -4.001 1.00 97.12 100 VAL A N 1
ATOM 777 C CA . VAL A 1 100 ? -4.045 -6.145 -4.354 1.00 97.12 100 VAL A CA 1
ATOM 778 C C . VAL A 1 100 ? -4.238 -5.517 -5.728 1.00 97.12 100 VAL A C 1
ATOM 780 O O . VAL A 1 100 ? -4.637 -6.204 -6.665 1.00 97.12 100 VAL A O 1
ATOM 783 N N . VAL A 1 101 ? -3.990 -4.214 -5.834 1.00 96.12 101 VAL A N 1
ATOM 784 C CA . VAL A 1 101 ? -4.097 -3.447 -7.078 1.00 96.12 101 VAL A CA 1
ATOM 785 C C . VAL A 1 101 ? -2.718 -2.895 -7.413 1.00 96.12 101 VAL A C 1
ATOM 787 O O . VAL A 1 101 ? -2.162 -2.112 -6.644 1.00 96.12 101 VAL A O 1
ATOM 790 N N . LEU A 1 102 ? -2.172 -3.314 -8.552 1.00 94.12 102 LEU A N 1
ATOM 791 C CA . LEU A 1 102 ? -0.914 -2.806 -9.090 1.00 94.12 102 LEU A CA 1
ATOM 792 C C . LEU A 1 102 ? -1.239 -1.773 -10.170 1.00 94.12 102 LEU A C 1
ATOM 794 O O . LEU A 1 102 ? -1.920 -2.091 -11.143 1.00 94.12 102 LEU A O 1
ATOM 798 N N . LEU A 1 103 ? -0.785 -0.538 -9.981 1.00 92.12 103 LEU A N 1
ATOM 799 C CA . LEU A 1 103 ? -0.938 0.557 -10.934 1.00 92.12 103 LEU A CA 1
ATOM 800 C C . LEU A 1 103 ? 0.431 0.854 -11.554 1.00 92.12 103 LEU A C 1
ATOM 802 O O . LEU A 1 103 ? 1.451 0.817 -10.866 1.00 92.12 103 LEU A O 1
ATOM 806 N N . SER A 1 104 ? 0.477 1.111 -12.857 1.00 84.94 104 SER A N 1
ATOM 807 C CA . SER A 1 104 ? 1.677 1.600 -13.542 1.00 84.94 104 SER A CA 1
ATOM 808 C C . SER A 1 104 ? 1.256 2.370 -14.786 1.00 84.94 104 SER A C 1
ATOM 810 O O . SER A 1 104 ? 0.432 1.877 -15.558 1.00 84.94 104 SER A O 1
ATOM 812 N N . GLY A 1 105 ? 1.823 3.561 -14.991 1.00 75.00 105 GLY A N 1
ATOM 813 C CA . GLY A 1 105 ? 1.654 4.312 -16.241 1.00 75.00 105 GLY A CA 1
ATOM 814 C C . GLY A 1 105 ? 2.509 3.764 -17.390 1.00 75.00 105 GLY A C 1
ATOM 815 O O . GLY A 1 105 ? 2.238 4.036 -18.557 1.00 75.00 105 GLY A O 1
ATOM 816 N N . THR A 1 106 ? 3.527 2.964 -17.067 1.00 67.00 106 THR A N 1
ATOM 817 C CA . THR A 1 106 ? 4.496 2.383 -18.002 1.00 67.00 106 THR A CA 1
ATOM 818 C C . THR A 1 106 ? 4.524 0.858 -17.837 1.00 67.00 106 THR A C 1
ATOM 820 O O . THR A 1 106 ? 5.254 0.325 -17.001 1.00 67.00 106 THR A O 1
ATOM 823 N N . PRO A 1 107 ? 3.716 0.107 -18.605 1.00 53.66 107 PRO A N 1
ATOM 824 C CA . PRO A 1 107 ? 3.704 -1.355 -18.517 1.00 53.66 107 PRO A CA 1
ATOM 825 C C . PRO A 1 107 ? 4.930 -2.008 -19.181 1.00 53.66 107 PRO A C 1
ATOM 827 O O . PRO A 1 107 ? 5.202 -3.182 -18.947 1.00 53.66 107 PRO A O 1
ATOM 830 N N . ALA A 1 108 ? 5.672 -1.270 -20.015 1.00 52.03 108 ALA A N 1
ATOM 831 C CA . ALA A 1 108 ? 6.804 -1.790 -20.774 1.00 52.03 108 ALA A CA 1
ATOM 832 C C . ALA A 1 108 ? 8.132 -1.500 -20.065 1.00 52.03 108 ALA A C 1
ATOM 834 O O . ALA A 1 108 ? 8.715 -0.424 -20.207 1.00 52.03 108 ALA A O 1
ATOM 835 N N . LEU A 1 109 ? 8.625 -2.489 -19.326 1.00 54.44 109 LEU A N 1
ATOM 836 C CA . LEU A 1 109 ? 10.017 -2.544 -18.900 1.00 54.44 109 LEU A CA 1
ATOM 837 C C . LEU A 1 109 ? 10.815 -3.313 -19.956 1.00 54.44 109 LEU A C 1
ATOM 839 O O . LEU A 1 109 ? 10.330 -4.268 -20.559 1.00 54.44 109 LEU A O 1
ATOM 843 N N . SER A 1 110 ? 12.048 -2.887 -20.207 1.00 57.25 110 SER A N 1
ATOM 844 C CA . SER A 1 110 ? 12.908 -3.358 -21.302 1.00 57.25 110 SER A CA 1
ATOM 845 C C . SER A 1 110 ? 13.302 -4.844 -21.226 1.00 57.25 110 SER A C 1
ATOM 847 O O . SER A 1 110 ? 14.013 -5.332 -22.106 1.00 57.25 110 SER A O 1
ATOM 849 N N . ARG A 1 111 ? 12.849 -5.583 -20.201 1.00 56.94 111 ARG A N 1
ATOM 850 C CA . ARG A 1 111 ? 13.106 -7.014 -20.003 1.00 56.94 111 ARG A CA 1
ATOM 851 C C . ARG A 1 111 ? 11.830 -7.764 -19.586 1.00 56.94 111 ARG A C 1
ATOM 853 O O . ARG A 1 111 ? 11.210 -7.385 -18.595 1.00 56.94 111 ARG A O 1
ATOM 860 N N . PRO A 1 112 ? 11.492 -8.896 -20.238 1.00 58.41 112 PRO A N 1
ATOM 861 C CA . PRO A 1 112 ? 10.299 -9.693 -19.919 1.00 58.41 112 PRO A CA 1
ATOM 862 C C . PRO A 1 112 ? 10.201 -10.189 -18.466 1.00 58.41 112 PRO A C 1
ATOM 864 O O . PRO A 1 112 ? 9.103 -10.409 -17.968 1.00 58.41 112 PRO A O 1
ATOM 867 N N . ALA A 1 113 ? 11.333 -10.359 -17.771 1.00 60.34 113 ALA A N 1
ATOM 868 C CA . ALA A 1 113 ? 11.373 -10.842 -16.386 1.00 60.34 113 ALA A CA 1
ATOM 869 C C . ALA A 1 113 ? 10.684 -9.896 -15.383 1.00 60.34 113 ALA A C 1
ATOM 871 O O . ALA A 1 113 ? 10.250 -10.331 -14.318 1.00 60.34 113 ALA A O 1
ATOM 872 N N . GLU A 1 114 ? 10.551 -8.616 -15.725 1.00 55.41 114 GLU A N 1
ATOM 873 C CA . GLU A 1 114 ? 9.943 -7.606 -14.856 1.00 55.41 114 GLU A CA 1
ATOM 874 C C . GLU A 1 114 ? 8.400 -7.680 -14.861 1.00 55.41 114 GLU A C 1
ATOM 876 O O . GLU A 1 114 ? 7.762 -7.096 -13.995 1.00 55.41 114 GLU A O 1
ATOM 881 N N . LEU A 1 115 ? 7.795 -8.462 -15.771 1.00 58.19 115 LEU A N 1
ATOM 882 C CA . LEU A 1 115 ? 6.351 -8.755 -15.786 1.00 58.19 115 LEU A CA 1
ATOM 883 C C . LEU A 1 115 ? 5.954 -9.935 -14.883 1.00 58.19 115 LEU A C 1
ATOM 885 O O . LEU A 1 115 ? 4.784 -10.068 -14.534 1.00 58.19 115 LEU A O 1
ATOM 889 N N . TYR A 1 116 ? 6.909 -10.801 -14.531 1.00 57.12 116 TYR A N 1
ATOM 890 C CA . TYR A 1 116 ? 6.678 -12.024 -13.746 1.00 57.12 116 TYR A CA 1
ATOM 891 C C . TYR A 1 116 ? 7.240 -11.937 -12.315 1.00 57.12 116 TYR A C 1
ATOM 893 O O . TYR A 1 116 ? 7.291 -12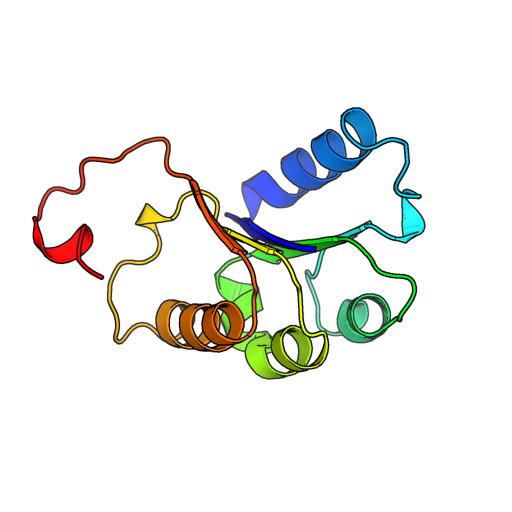.951 -11.617 1.00 57.12 116 TYR A O 1
ATOM 901 N N . THR A 1 117 ? 7.675 -10.741 -11.900 1.00 54.47 117 THR A N 1
ATOM 902 C CA . THR A 1 117 ? 8.227 -10.452 -10.565 1.00 54.47 117 THR A CA 1
ATOM 903 C C . THR A 1 117 ? 7.129 -10.247 -9.512 1.00 54.47 117 THR A C 1
ATOM 905 O O . THR A 1 117 ? 7.316 -10.670 -8.344 1.00 54.47 117 THR A O 1
#

Nearest PDB structures (foldseek):
  7zke-assembly1_E  TM=8.697E-01  e=2.398E-06  Thermochaetoides thermophila
  7zb5-assembly1_H  TM=8.571E-01  e=1.757E-06  Thermochaetoides thermophila
  6g7e-assembly1_B  TM=8.692E-01  e=5.382E-06  Thermochaetoides thermophila DSM 1495
  7zb5-assembly1_E  TM=8.591E-01  e=5.382E-06  Thermochaetoides thermophila
  9fd2-assembly1_e  TM=8.345E-01  e=4.466E-06  Homo sapiens

InterPro domains:
  IPR000330 SNF2, N-terminal domain [PF00176] (2-116)
  IPR014001 Helicase superfamily 1/2, ATP-binding domain [PS51192] (1-117)
  IPR027417 P-loop containing nucleoside triphosphate hydrolase [SSF52540] (2-116)
  IPR038718 SNF2-like, N-terminal domain superfamily [G3DSA:3.40.50.10810] (1-117)

pLDDT: mean 89.11, std 12.08, range [52.03, 98.25]

Sequence (117 aa):
MLIVTTSSMRETWQSKIRELLPSIPSMNVVTLTTSKDSKLVADKQTQVVIVSYKITSMHTDLLKSKKFGVLIIDESHYLKSHKAQCTTALVSIARQCSRVVLLSGTPALSRPAELYT